Protein AF-A0A928UPW3-F1 (afdb_monomer_lite)

Foldseek 3Di:
DDDDPVVVVVVVVVVVVVVVVVVVVVVVVVVVVVVVVVVVVVCVVVVVVVVPPPDDDFDFDDDPVCLVVLNQLVSRLVSLCVVCVVPDDPVVSVVSSVVQDPCNSVVVNVVCVVDPDDDDDPDDDPDDDD

Structure (mmCIF, N/CA/C/O backbone):
data_AF-A0A928UPW3-F1
#
_entry.id   AF-A0A928UPW3-F1
#
loop_
_atom_site.group_PDB
_atom_site.id
_atom_site.type_symbol
_atom_site.label_atom_id
_atom_site.label_alt_id
_atom_site.label_comp_id
_atom_site.label_asym_id
_atom_site.label_entity_id
_atom_site.label_seq_id
_atom_site.pdbx_PDB_ins_code
_atom_site.Cartn_x
_atom_site.Cartn_y
_atom_site.Cartn_z
_atom_site.occupancy
_atom_site.B_iso_or_equiv
_atom_site.auth_seq_id
_atom_site.auth_comp_id
_atom_site.auth_asym_id
_atom_site.auth_atom_id
_atom_site.pdbx_PDB_model_num
ATOM 1 N N . MET A 1 1 ? -38.187 -8.082 60.217 1.00 48.06 1 MET A N 1
ATOM 2 C CA . MET A 1 1 ? -37.977 -6.777 59.551 1.00 48.06 1 MET A CA 1
ATOM 3 C C . MET A 1 1 ? -38.661 -6.816 58.185 1.00 48.06 1 MET A C 1
ATOM 5 O O . MET A 1 1 ? -38.147 -7.443 57.267 1.00 48.06 1 MET A O 1
ATOM 9 N N . ASN A 1 2 ? -39.879 -6.275 58.094 1.00 50.97 2 ASN A N 1
ATOM 10 C CA . ASN A 1 2 ? -40.727 -6.309 56.897 1.00 50.97 2 ASN A CA 1
ATOM 11 C C . ASN A 1 2 ? -40.218 -5.271 55.877 1.00 50.97 2 ASN A C 1
ATOM 13 O O . ASN A 1 2 ? -40.129 -4.092 56.213 1.00 50.97 2 ASN A O 1
ATOM 17 N N . LYS A 1 3 ? -39.829 -5.697 54.667 1.00 58.28 3 LYS A N 1
ATOM 18 C CA . LYS A 1 3 ? -39.326 -4.794 53.618 1.00 58.28 3 LYS A CA 1
ATOM 19 C C . LYS A 1 3 ? -40.519 -4.079 52.982 1.00 58.28 3 LYS A C 1
ATOM 21 O O . LYS A 1 3 ? -41.222 -4.649 52.153 1.00 58.28 3 LYS A O 1
ATOM 26 N N . THR A 1 4 ? -40.769 -2.840 53.391 1.00 60.41 4 THR A N 1
ATOM 27 C CA . THR A 1 4 ? -41.845 -2.004 52.853 1.00 60.41 4 THR A CA 1
ATOM 28 C C . THR A 1 4 ? -41.645 -1.761 51.346 1.00 60.41 4 THR A C 1
ATOM 30 O O . THR A 1 4 ? -40.538 -1.424 50.914 1.00 60.41 4 THR A O 1
ATOM 33 N N . PRO A 1 5 ? -42.706 -1.849 50.518 1.00 64.06 5 PRO A N 1
ATOM 34 C CA . PRO A 1 5 ? -42.622 -1.710 49.055 1.00 64.06 5 PRO A CA 1
ATOM 35 C C . PRO A 1 5 ? -42.112 -0.334 48.578 1.00 64.06 5 PRO A C 1
ATOM 37 O O . PRO A 1 5 ? -41.728 -0.174 47.420 1.00 64.06 5 PRO A O 1
ATOM 40 N N . GLN A 1 6 ? -42.051 0.653 49.478 1.00 61.88 6 GLN A N 1
ATOM 41 C CA . GLN A 1 6 ? -41.571 2.010 49.209 1.00 61.88 6 GLN A CA 1
ATOM 42 C C . GLN A 1 6 ? -40.038 2.090 49.042 1.00 61.88 6 GLN A C 1
ATOM 44 O O . GLN A 1 6 ? -39.555 2.885 48.237 1.00 61.88 6 GLN A O 1
ATOM 49 N N . GLN A 1 7 ? -39.252 1.231 49.712 1.00 59.22 7 GLN A N 1
ATOM 50 C CA . GLN A 1 7 ? -37.779 1.249 49.599 1.00 59.22 7 GLN A CA 1
ATOM 51 C C . GLN A 1 7 ? -37.273 0.643 48.275 1.00 59.22 7 GLN A C 1
ATOM 53 O O . GLN A 1 7 ? -36.253 1.070 47.733 1.00 59.22 7 GLN A O 1
ATOM 58 N N . ILE A 1 8 ? -38.021 -0.304 47.701 1.00 61.12 8 ILE A N 1
ATOM 59 C CA . ILE A 1 8 ? -37.655 -1.019 46.465 1.00 61.12 8 ILE A CA 1
ATOM 60 C C . ILE A 1 8 ? -37.728 -0.086 45.238 1.00 61.12 8 ILE A C 1
ATOM 62 O O . ILE A 1 8 ? -36.894 -0.170 44.333 1.00 61.12 8 ILE A O 1
ATOM 66 N N . LYS A 1 9 ? -38.669 0.873 45.231 1.00 59.12 9 LYS A N 1
ATOM 67 C CA . LYS A 1 9 ? -38.826 1.864 44.147 1.00 59.12 9 LYS A CA 1
ATOM 68 C C . LYS A 1 9 ? -37.648 2.839 44.034 1.00 59.12 9 LYS A C 1
ATOM 70 O O . LYS A 1 9 ? -37.252 3.181 42.920 1.00 59.12 9 L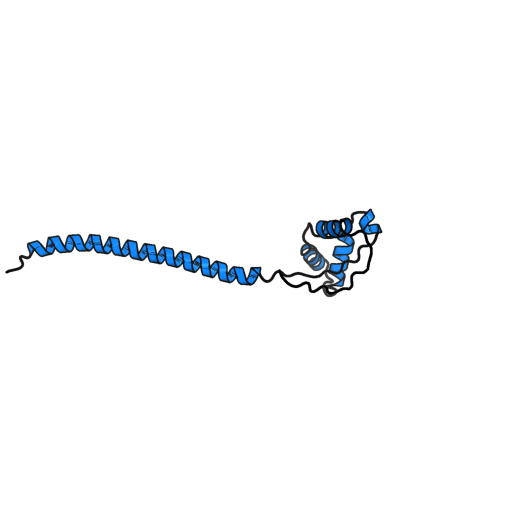YS A O 1
ATOM 75 N N . HIS A 1 10 ? -37.063 3.265 45.155 1.00 61.12 10 HIS A N 1
ATOM 76 C CA . HIS A 1 10 ? -35.902 4.165 45.144 1.00 61.12 10 HIS A CA 1
ATOM 77 C C . HIS A 1 10 ? -34.622 3.459 44.677 1.00 61.12 10 HIS A C 1
ATOM 79 O O . HIS A 1 10 ? -33.805 4.066 43.982 1.00 61.12 10 HIS A O 1
ATOM 85 N N . LEU A 1 11 ? -34.477 2.166 44.980 1.00 61.62 11 LEU A N 1
ATOM 86 C CA . LEU A 1 11 ? -33.312 1.380 44.580 1.00 61.62 11 LEU A CA 1
ATOM 87 C C . LEU A 1 11 ? -33.307 1.091 43.066 1.00 61.62 11 LEU A C 1
ATOM 89 O O . LEU A 1 11 ? -32.308 1.330 42.386 1.00 61.62 11 LEU A O 1
ATOM 93 N N . ALA A 1 12 ? -34.455 0.700 42.500 1.00 62.16 12 ALA A N 1
ATOM 94 C CA . ALA A 1 12 ? -34.601 0.423 41.065 1.00 62.16 12 ALA A CA 1
ATOM 95 C C . ALA A 1 12 ? -34.283 1.633 40.161 1.00 62.16 12 ALA A C 1
ATOM 97 O O . ALA A 1 12 ? -33.787 1.472 39.043 1.00 62.16 12 ALA A O 1
ATOM 98 N N . ARG A 1 13 ? -34.534 2.859 40.637 1.00 63.69 13 ARG A N 1
ATOM 99 C CA . ARG A 1 13 ? -34.275 4.090 39.874 1.00 63.69 13 ARG A CA 1
ATOM 100 C C . ARG A 1 13 ? -32.776 4.387 39.723 1.00 63.69 13 ARG A C 1
ATOM 102 O O . ARG A 1 13 ? -32.385 4.952 38.704 1.00 63.69 13 ARG A O 1
ATOM 109 N N . ARG A 1 14 ? -31.935 3.965 40.677 1.00 65.12 14 ARG A N 1
ATOM 110 C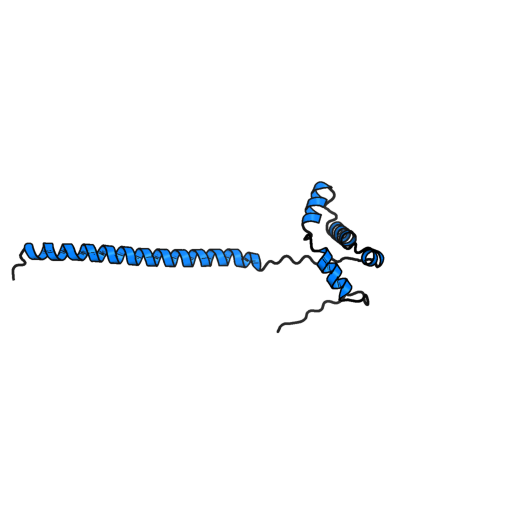 CA . ARG A 1 14 ? -30.477 4.186 40.633 1.00 65.12 14 ARG A CA 1
ATOM 111 C C . ARG A 1 14 ? -29.760 3.173 39.737 1.00 65.12 14 ARG A C 1
ATOM 113 O O . ARG A 1 14 ? -28.879 3.556 38.972 1.00 65.12 14 ARG A O 1
ATOM 120 N N . HIS A 1 15 ? -30.223 1.924 39.728 1.00 63.53 15 HIS A N 1
ATOM 121 C CA . HIS A 1 15 ? -29.668 0.872 38.868 1.00 63.53 15 HIS A CA 1
ATOM 122 C C . HIS A 1 15 ? -29.813 1.162 37.364 1.00 63.53 15 HIS A C 1
ATOM 124 O O . HIS A 1 15 ? -28.966 0.760 36.571 1.00 63.53 15 HIS A O 1
ATOM 130 N N . ARG A 1 16 ? -30.848 1.907 36.949 1.00 68.88 16 ARG A N 1
ATOM 131 C CA . ARG A 1 16 ? -31.042 2.284 35.535 1.00 68.88 16 ARG A CA 1
ATOM 132 C C . ARG A 1 16 ? -29.983 3.261 35.021 1.00 68.88 16 ARG A C 1
ATOM 134 O O . ARG A 1 16 ? -29.591 3.174 33.861 1.00 68.88 16 ARG A O 1
ATOM 141 N N . ALA A 1 17 ? -29.528 4.185 35.867 1.00 72.44 17 ALA A N 1
ATOM 142 C CA . ALA A 1 17 ? -28.462 5.120 35.507 1.00 72.44 17 ALA A CA 1
ATOM 143 C C . ALA A 1 17 ? -27.110 4.395 35.397 1.00 72.44 17 ALA A C 1
ATOM 145 O O . ALA A 1 17 ? -26.356 4.621 34.453 1.00 72.44 17 ALA A O 1
ATOM 146 N N . GLU A 1 18 ? -26.857 3.457 36.308 1.00 76.56 18 GLU A N 1
ATOM 147 C CA . GLU A 1 18 ? -25.644 2.638 36.331 1.00 76.56 18 GLU A CA 1
ATOM 148 C C . GLU A 1 18 ? -25.534 1.709 35.112 1.00 76.56 18 GLU A C 1
ATOM 150 O O . GLU A 1 18 ? -24.463 1.578 34.516 1.00 76.56 18 GLU A O 1
ATOM 155 N N . TRP A 1 19 ? -26.653 1.120 34.678 1.00 79.62 19 TRP A N 1
ATOM 156 C CA . TRP A 1 19 ? -26.671 0.232 33.514 1.00 79.62 19 TRP A CA 1
ATOM 157 C C . TRP A 1 19 ? -26.343 0.967 32.209 1.00 79.62 19 TRP A C 1
ATOM 159 O O . TRP A 1 19 ? -25.576 0.467 31.391 1.00 79.62 19 TRP A O 1
ATOM 169 N N . ARG A 1 20 ? -26.852 2.195 32.038 1.00 81.62 20 ARG A N 1
ATOM 170 C CA . ARG A 1 20 ? -26.550 3.032 30.865 1.00 81.62 20 ARG A CA 1
ATOM 171 C C . ARG A 1 20 ? -25.088 3.462 30.836 1.00 81.62 20 ARG A C 1
ATOM 173 O O . ARG A 1 20 ? -24.464 3.385 29.786 1.00 81.62 20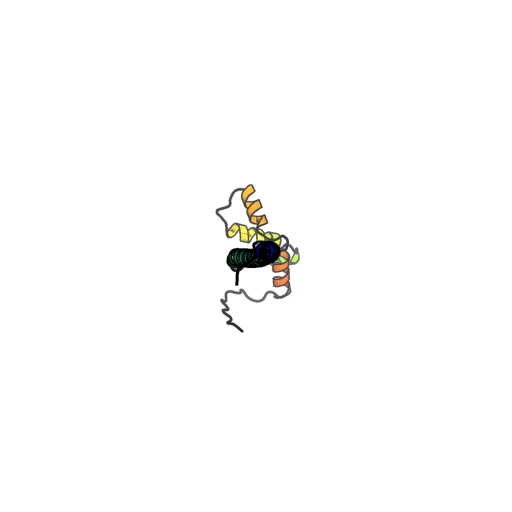 ARG A O 1
ATOM 180 N N . PHE A 1 21 ? -24.534 3.861 31.980 1.00 83.75 21 PHE A N 1
ATOM 181 C CA . PHE A 1 21 ? -23.123 4.238 32.077 1.00 83.75 21 PHE A CA 1
ATOM 182 C C . PHE A 1 21 ? -22.198 3.069 31.707 1.00 83.75 21 PHE A C 1
ATOM 184 O O . PHE A 1 21 ? -21.286 3.230 30.898 1.00 83.75 21 PHE A O 1
ATOM 191 N N . ARG A 1 22 ? -22.493 1.863 32.211 1.00 86.00 22 ARG A N 1
ATOM 192 C CA . ARG A 1 22 ? -21.772 0.638 31.830 1.00 86.00 22 ARG A CA 1
ATOM 193 C C . ARG A 1 22 ? -21.941 0.280 30.355 1.00 86.00 22 ARG A C 1
ATOM 195 O O . ARG A 1 22 ? -20.957 -0.081 29.721 1.00 86.00 22 ARG A O 1
ATOM 202 N N . ALA A 1 23 ? -23.148 0.402 29.803 1.00 89.81 23 ALA A N 1
ATOM 203 C CA . ALA A 1 23 ? -23.405 0.106 28.394 1.00 89.81 23 ALA A CA 1
ATOM 204 C C . ALA A 1 23 ? -22.630 1.048 27.457 1.00 89.81 23 ALA A C 1
ATOM 206 O O . ALA A 1 23 ? -21.995 0.578 26.515 1.00 89.81 23 ALA A O 1
ATOM 207 N N . TYR A 1 24 ? -22.615 2.357 27.742 1.00 92.44 24 TYR A N 1
ATOM 208 C CA . TYR A 1 24 ? -21.821 3.317 26.968 1.00 92.44 24 TYR A CA 1
ATOM 209 C C . TYR A 1 24 ? -20.315 3.074 27.122 1.00 92.44 24 TYR A C 1
ATOM 211 O O . TYR A 1 24 ? -19.595 3.143 26.130 1.00 92.44 24 TYR A O 1
ATOM 219 N N . GLY A 1 25 ? -19.840 2.740 28.328 1.00 92.88 25 GLY A N 1
ATOM 220 C CA . GLY A 1 25 ? -18.429 2.421 28.564 1.00 92.88 25 GLY A CA 1
ATOM 221 C C . GLY A 1 25 ? -17.961 1.185 27.792 1.00 92.88 25 GLY A C 1
ATOM 222 O O . GLY A 1 25 ? -16.957 1.243 27.087 1.00 92.88 25 GLY A O 1
ATOM 223 N N . ILE A 1 26 ? -18.720 0.087 27.865 1.00 95.19 26 ILE A N 1
ATOM 224 C CA . ILE A 1 26 ? -18.415 -1.143 27.118 1.00 95.19 26 ILE A CA 1
ATOM 225 C C . ILE A 1 26 ? -18.487 -0.877 25.613 1.00 95.19 26 ILE A C 1
ATOM 227 O O . ILE A 1 26 ? -17.563 -1.244 24.893 1.00 95.19 26 ILE A O 1
ATOM 231 N N . GLY A 1 27 ? -19.524 -0.176 25.144 1.00 96.44 27 GLY A N 1
ATOM 232 C CA . GLY A 1 27 ? -19.657 0.187 23.733 1.00 96.44 27 GLY A CA 1
ATOM 233 C C . GLY A 1 27 ? -18.469 1.005 23.220 1.00 96.44 27 GLY A C 1
ATOM 234 O O . GLY A 1 27 ? -17.919 0.686 22.169 1.00 96.44 27 GLY A O 1
ATOM 235 N N . ALA A 1 28 ? -18.021 2.009 23.978 1.00 96.00 28 ALA A N 1
ATOM 236 C CA . ALA A 1 28 ? -16.875 2.837 23.607 1.00 96.00 28 ALA A CA 1
ATOM 237 C C . ALA A 1 28 ? -15.572 2.025 23.515 1.00 96.00 28 ALA A C 1
ATOM 239 O O . ALA A 1 28 ? -14.836 2.163 22.538 1.00 96.00 28 ALA A O 1
ATOM 240 N N . ILE A 1 29 ? -15.310 1.144 24.488 1.00 96.81 29 ILE A N 1
ATOM 241 C CA . ILE A 1 29 ? -14.121 0.276 24.481 1.00 96.81 29 ILE A CA 1
ATOM 242 C C . ILE A 1 29 ? -14.172 -0.691 23.295 1.00 96.81 29 ILE A C 1
ATOM 244 O O . ILE A 1 29 ? -13.170 -0.858 22.602 1.00 96.81 29 ILE A O 1
ATOM 248 N N . SER A 1 30 ? -15.332 -1.294 23.017 1.00 97.62 30 SER A N 1
ATOM 249 C CA . SER A 1 30 ? -15.501 -2.191 21.870 1.00 97.62 30 SER A CA 1
ATOM 250 C C . SER A 1 30 ? -15.270 -1.479 20.537 1.00 97.62 30 SER A C 1
ATOM 252 O O . SER A 1 30 ? -14.606 -2.035 19.665 1.00 97.62 30 SER A O 1
ATOM 254 N N . ILE A 1 31 ? -15.759 -0.244 20.382 1.00 97.69 31 ILE A N 1
ATOM 255 C CA . ILE A 1 31 ? -15.524 0.564 19.176 1.00 97.69 31 ILE A CA 1
ATOM 256 C C . ILE A 1 31 ? -14.035 0.892 19.031 1.00 97.69 31 ILE A C 1
ATOM 258 O O . ILE A 1 31 ? -13.473 0.698 17.955 1.00 97.69 31 ILE A O 1
ATOM 262 N N . ALA A 1 32 ? -13.379 1.336 20.106 1.00 97.19 32 ALA A N 1
ATOM 263 C CA . ALA A 1 32 ? -11.950 1.644 20.087 1.00 97.19 32 ALA A CA 1
ATOM 264 C C . ALA A 1 32 ? -11.103 0.411 19.721 1.00 97.19 32 ALA A C 1
ATOM 266 O O . ALA A 1 32 ? -10.241 0.489 18.845 1.00 97.19 32 ALA A O 1
ATOM 267 N N . ALA A 1 33 ? -11.393 -0.742 20.333 1.00 97.75 33 ALA A N 1
ATOM 268 C CA . ALA A 1 33 ? -10.734 -2.006 20.016 1.00 97.75 33 ALA A CA 1
ATOM 269 C C . ALA A 1 33 ? -10.993 -2.446 18.564 1.00 97.75 33 ALA A C 1
ATOM 271 O O . ALA A 1 33 ? -10.077 -2.919 17.893 1.00 97.75 33 ALA A O 1
ATOM 272 N N . GLY A 1 34 ? -12.213 -2.246 18.055 1.00 97.88 34 GLY A N 1
ATOM 273 C CA . GLY A 1 34 ? -12.568 -2.540 16.668 1.00 97.88 34 GLY A CA 1
ATOM 274 C C . GLY A 1 34 ? -11.788 -1.690 15.665 1.00 97.88 34 GLY A C 1
ATOM 275 O O . GLY A 1 34 ? -11.239 -2.233 14.709 1.00 97.88 34 GLY A O 1
ATOM 276 N N . ILE A 1 35 ? -11.675 -0.380 15.904 1.00 97.56 35 ILE A N 1
ATOM 277 C CA . ILE A 1 35 ? -10.882 0.529 15.058 1.00 97.56 35 ILE A CA 1
ATOM 278 C C . ILE A 1 35 ? -9.403 0.135 15.078 1.00 97.56 35 ILE A C 1
ATOM 280 O O . ILE A 1 35 ? -8.763 0.097 14.027 1.00 97.56 35 ILE A O 1
ATOM 284 N N . LEU A 1 36 ? -8.865 -0.195 16.254 1.00 97.06 36 LEU A N 1
ATOM 285 C CA . LEU A 1 36 ? -7.481 -0.642 16.392 1.00 97.06 36 LEU A CA 1
ATOM 286 C C . LEU A 1 36 ? -7.219 -1.919 15.581 1.00 97.06 36 LEU A C 1
ATOM 288 O O . LEU A 1 36 ? -6.253 -1.978 14.821 1.00 97.06 36 LEU A O 1
ATOM 292 N N . LEU A 1 37 ? -8.095 -2.920 15.704 1.00 97.81 37 LEU A N 1
ATOM 293 C CA . LEU A 1 37 ? -7.982 -4.171 14.955 1.00 97.81 37 LEU A CA 1
ATOM 294 C C . LEU A 1 37 ? -8.117 -3.930 13.445 1.00 97.81 37 LEU A C 1
ATOM 296 O O . LEU A 1 37 ? -7.344 -4.473 12.660 1.00 97.81 37 LEU A O 1
ATOM 300 N N . PHE A 1 38 ? -9.063 -3.080 13.041 1.00 96.62 38 PHE A N 1
ATOM 301 C CA . PHE A 1 38 ? -9.279 -2.709 11.645 1.00 96.62 38 PHE A CA 1
ATOM 302 C C . PHE A 1 38 ? -8.034 -2.066 11.025 1.00 96.62 38 PHE A C 1
ATOM 304 O O . PHE A 1 38 ? -7.607 -2.467 9.940 1.00 96.62 38 PHE A O 1
ATOM 311 N N . LEU A 1 39 ? -7.413 -1.112 11.725 1.00 95.81 39 LEU A N 1
ATOM 312 C CA . LEU A 1 39 ? -6.172 -0.484 11.273 1.00 95.81 39 LEU A CA 1
ATOM 313 C C . LEU A 1 39 ? -5.031 -1.494 11.177 1.00 95.81 39 LEU A C 1
ATOM 315 O O . LEU A 1 39 ? -4.323 -1.512 10.174 1.00 95.81 39 LEU A O 1
ATOM 319 N N . LEU A 1 40 ? -4.879 -2.360 12.177 1.00 96.31 40 LEU A N 1
ATOM 320 C CA . LEU A 1 40 ? -3.829 -3.375 12.189 1.00 96.31 40 LEU A CA 1
ATOM 321 C C . LEU A 1 40 ? -3.959 -4.347 11.007 1.00 96.31 40 LEU A C 1
ATOM 323 O O . LEU A 1 40 ? -2.973 -4.612 10.324 1.00 96.31 40 LEU A O 1
ATOM 327 N N . VAL A 1 41 ? -5.171 -4.830 10.722 1.00 95.38 41 VAL A N 1
ATOM 328 C CA . VAL A 1 41 ? -5.443 -5.705 9.569 1.00 95.38 41 VAL A CA 1
ATOM 329 C C . VAL A 1 41 ? -5.187 -4.974 8.253 1.00 95.38 41 VAL A C 1
ATOM 331 O O . VAL A 1 41 ? -4.531 -5.522 7.369 1.00 95.38 41 VAL A O 1
ATOM 334 N N . SER A 1 42 ? -5.652 -3.728 8.131 1.00 93.06 42 SER A N 1
ATOM 335 C CA . SER A 1 42 ? -5.402 -2.900 6.947 1.00 93.06 42 SER A CA 1
ATOM 336 C C . SER A 1 42 ? -3.903 -2.743 6.688 1.00 93.06 42 SER A C 1
ATOM 338 O O . SER A 1 42 ? -3.430 -2.974 5.574 1.00 93.06 42 SER A O 1
ATOM 340 N N . ILE A 1 43 ? -3.126 -2.423 7.723 1.00 91.25 43 ILE A N 1
ATOM 341 C CA . ILE A 1 43 ? -1.673 -2.287 7.612 1.00 91.25 43 ILE A CA 1
ATOM 342 C C . ILE A 1 43 ? -1.029 -3.635 7.276 1.00 91.25 43 ILE A C 1
ATOM 344 O O . ILE A 1 43 ? -0.183 -3.676 6.390 1.00 91.25 43 ILE A O 1
ATOM 348 N N . ALA A 1 44 ? -1.442 -4.737 7.906 1.00 90.12 44 ALA A N 1
ATOM 349 C CA . ALA A 1 44 ? -0.890 -6.065 7.635 1.00 90.12 44 ALA A CA 1
ATOM 350 C C . ALA A 1 44 ? -1.080 -6.490 6.168 1.00 90.12 44 ALA A C 1
ATOM 352 O O . ALA A 1 44 ? -0.135 -6.961 5.539 1.00 90.12 44 ALA A O 1
ATOM 353 N N . ILE A 1 45 ? -2.270 -6.262 5.600 1.00 86.81 45 ILE A N 1
ATOM 354 C CA . ILE A 1 45 ? -2.565 -6.573 4.192 1.00 86.81 45 ILE A CA 1
ATOM 355 C C . ILE A 1 45 ? -1.715 -5.703 3.255 1.00 86.81 45 ILE A C 1
ATOM 357 O O . ILE A 1 45 ? -1.098 -6.214 2.320 1.00 86.81 45 ILE A O 1
ATOM 361 N N . ASN A 1 46 ? -1.644 -4.395 3.515 1.00 81.56 46 ASN A N 1
ATOM 362 C CA . ASN A 1 46 ? -0.880 -3.467 2.676 1.00 81.56 46 ASN A CA 1
ATOM 363 C C . ASN A 1 46 ? 0.643 -3.657 2.813 1.00 81.56 46 ASN A C 1
ATOM 365 O O . ASN A 1 46 ? 1.387 -3.440 1.856 1.00 81.56 46 ASN A O 1
ATOM 369 N N . SER A 1 47 ? 1.116 -4.100 3.979 1.00 80.06 47 SER A N 1
ATOM 370 C CA . SER A 1 47 ? 2.536 -4.295 4.271 1.00 80.06 47 SER A CA 1
ATOM 371 C C . SER A 1 47 ? 3.149 -5.424 3.442 1.00 80.06 47 SER A C 1
ATOM 373 O O . SER A 1 47 ? 4.241 -5.242 2.906 1.00 80.06 47 SER A O 1
ATOM 375 N N . VAL A 1 48 ? 2.440 -6.543 3.244 1.00 73.25 48 VAL A N 1
ATOM 376 C CA . VAL A 1 48 ? 2.934 -7.657 2.406 1.00 73.25 48 VAL A CA 1
ATOM 377 C C . VAL A 1 48 ? 3.169 -7.202 0.960 1.00 73.25 48 VAL A C 1
ATOM 379 O O . VAL A 1 48 ? 4.166 -7.574 0.343 1.00 73.25 48 VAL A O 1
ATOM 382 N N . SER A 1 49 ? 2.298 -6.339 0.427 1.00 66.00 49 SER A N 1
ATOM 383 C CA . SER A 1 49 ? 2.464 -5.812 -0.930 1.00 66.00 49 SER A CA 1
ATOM 384 C C . SER A 1 49 ? 3.645 -4.841 -1.049 1.00 66.00 49 SER A C 1
ATOM 386 O O . SER A 1 49 ? 4.284 -4.804 -2.099 1.00 66.00 49 SER A O 1
ATOM 388 N N . ALA A 1 50 ? 3.957 -4.072 0.000 1.00 60.28 50 ALA A N 1
ATOM 389 C CA . ALA A 1 50 ? 5.012 -3.056 -0.030 1.00 60.28 50 ALA A CA 1
ATOM 390 C C . ALA A 1 50 ? 6.426 -3.655 -0.105 1.00 60.28 50 ALA A C 1
ATOM 392 O O . ALA A 1 50 ? 7.298 -3.082 -0.749 1.00 60.28 50 ALA A O 1
ATOM 393 N N . PHE A 1 51 ? 6.651 -4.837 0.476 1.00 60.41 51 PHE A N 1
ATOM 394 C CA . PHE A 1 51 ? 7.954 -5.509 0.399 1.00 60.41 51 PHE A CA 1
ATOM 395 C C . PHE A 1 51 ? 8.258 -6.108 -0.977 1.00 60.41 51 PHE A C 1
ATOM 397 O O . PHE A 1 51 ? 9.406 -6.443 -1.265 1.00 60.41 51 PHE A O 1
ATOM 404 N N . THR A 1 52 ? 7.263 -6.197 -1.862 1.00 54.28 52 THR A N 1
ATOM 405 C CA . THR A 1 52 ? 7.460 -6.693 -3.227 1.00 54.28 52 THR A CA 1
ATOM 406 C C . THR A 1 52 ? 7.831 -5.540 -4.162 1.00 54.28 52 THR A C 1
ATOM 408 O O . THR A 1 52 ? 7.175 -5.303 -5.178 1.00 54.28 52 THR A O 1
ATOM 411 N N . HIS A 1 53 ? 8.882 -4.786 -3.830 1.00 51.31 53 HIS A N 1
ATOM 412 C CA . HIS A 1 53 ? 9.449 -3.811 -4.759 1.00 51.31 53 HIS A CA 1
ATOM 413 C C . HIS A 1 53 ? 9.948 -4.558 -6.007 1.00 51.31 53 HIS A C 1
ATOM 415 O O . HIS A 1 53 ? 10.942 -5.281 -5.963 1.00 51.31 53 HIS A O 1
ATOM 421 N N . HIS A 1 54 ? 9.232 -4.429 -7.127 1.00 50.69 54 HIS A N 1
ATOM 422 C CA . HIS A 1 54 ? 9.621 -5.047 -8.393 1.00 50.69 54 HIS A CA 1
ATOM 423 C C . HIS A 1 54 ? 10.808 -4.278 -8.987 1.00 50.69 54 HIS A C 1
ATOM 425 O O . HIS A 1 54 ? 10.636 -3.346 -9.771 1.00 50.69 54 HIS A O 1
ATOM 431 N N . TYR A 1 55 ? 12.025 -4.658 -8.601 1.00 50.34 55 TYR A N 1
ATOM 432 C CA . TYR A 1 55 ? 13.241 -4.164 -9.238 1.00 50.34 55 TYR A CA 1
ATOM 433 C C . TYR A 1 55 ? 13.447 -4.889 -10.565 1.00 50.34 55 TYR A C 1
ATOM 435 O O . TYR A 1 55 ? 13.890 -6.037 -10.609 1.00 50.34 55 TYR A O 1
ATOM 443 N N . VAL A 1 56 ? 13.136 -4.210 -11.665 1.00 57.66 56 VAL A N 1
ATOM 444 C CA . VAL A 1 56 ? 13.497 -4.682 -13.001 1.00 57.66 56 VAL A CA 1
ATOM 445 C C . VAL A 1 56 ? 14.917 -4.208 -13.295 1.00 57.66 56 VAL A C 1
ATOM 447 O O . VAL A 1 56 ? 15.164 -3.013 -13.440 1.00 57.66 56 VAL A O 1
ATOM 450 N N . LYS A 1 57 ? 15.865 -5.147 -13.368 1.00 54.53 57 LYS A N 1
ATOM 451 C CA . LYS A 1 57 ? 17.226 -4.862 -13.834 1.00 54.53 57 LYS A CA 1
ATOM 452 C C . LYS A 1 57 ? 17.186 -4.683 -15.349 1.00 54.53 57 LYS A C 1
ATOM 454 O O . LYS A 1 57 ? 16.971 -5.652 -16.069 1.00 54.53 57 LYS A O 1
ATOM 459 N N . LEU A 1 58 ? 17.374 -3.453 -15.816 1.00 59.38 58 LEU A N 1
ATOM 460 C CA . LEU A 1 58 ? 17.443 -3.136 -17.238 1.00 59.38 58 LEU A CA 1
ATOM 461 C C . LEU A 1 58 ? 18.900 -2.867 -17.626 1.00 59.38 58 LEU A C 1
ATOM 463 O O . LEU A 1 58 ? 19.509 -1.917 -17.138 1.00 59.38 58 LEU A O 1
ATOM 467 N N . THR A 1 59 ? 19.460 -3.706 -18.495 1.00 59.16 59 THR A N 1
ATOM 468 C CA . THR A 1 59 ? 20.797 -3.498 -19.063 1.00 59.16 59 THR A CA 1
ATOM 469 C C . THR A 1 59 ? 20.689 -2.500 -20.210 1.00 59.16 59 THR A C 1
ATOM 471 O O . THR A 1 59 ? 20.089 -2.802 -21.238 1.00 59.16 59 THR A O 1
ATOM 474 N N . ILE A 1 60 ? 21.242 -1.300 -20.029 1.00 63.53 60 ILE A N 1
ATOM 475 C CA . ILE A 1 60 ? 21.180 -0.219 -21.019 1.00 63.53 60 ILE A CA 1
ATOM 476 C C . ILE A 1 60 ? 22.589 -0.007 -21.570 1.00 63.53 60 ILE A C 1
ATOM 478 O O . ILE A 1 60 ? 23.512 0.285 -20.814 1.00 63.53 60 ILE A O 1
ATOM 482 N N . ALA A 1 61 ? 22.753 -0.140 -22.885 1.00 67.75 61 ALA A N 1
ATOM 483 C CA . ALA A 1 61 ? 23.969 0.270 -23.575 1.00 67.75 61 ALA A CA 1
ATOM 484 C C . ALA A 1 61 ? 23.803 1.732 -24.014 1.00 67.75 61 ALA A C 1
ATOM 486 O O . ALA A 1 61 ? 23.001 2.022 -24.899 1.00 67.75 61 ALA A O 1
ATOM 487 N N . VAL A 1 62 ? 24.520 2.650 -23.365 1.00 62.22 62 VAL A N 1
ATOM 488 C CA . VAL A 1 62 ? 24.532 4.078 -23.722 1.00 62.22 62 VAL A CA 1
ATOM 489 C C . VAL A 1 62 ? 25.772 4.347 -24.567 1.00 62.22 62 VAL A C 1
ATOM 491 O O . VAL A 1 62 ? 26.884 4.040 -24.132 1.00 62.22 62 VAL A O 1
ATOM 494 N N . SER A 1 63 ? 25.594 4.898 -25.769 1.00 67.94 63 SER A N 1
ATOM 495 C CA . SER A 1 63 ? 26.722 5.270 -26.624 1.00 67.94 63 SER A CA 1
ATOM 496 C C . SER A 1 63 ? 27.268 6.661 -26.251 1.00 67.94 63 SER A C 1
ATOM 498 O O . SER A 1 63 ? 26.519 7.493 -25.736 1.00 67.94 63 SER A O 1
ATOM 500 N N . PRO A 1 64 ? 28.550 6.972 -26.531 1.00 64.19 64 PRO A N 1
ATOM 501 C CA . PRO A 1 64 ? 29.116 8.302 -26.271 1.00 64.19 64 PRO A CA 1
ATOM 502 C C . PRO A 1 64 ? 28.374 9.450 -26.977 1.00 64.19 64 PRO A C 1
ATOM 504 O O . PRO A 1 64 ? 28.365 10.571 -26.475 1.00 64.19 64 PRO A O 1
ATOM 507 N N . ALA A 1 65 ? 27.726 9.171 -28.114 1.00 68.38 65 ALA A N 1
ATOM 508 C CA . ALA A 1 65 ? 26.909 10.140 -28.843 1.00 68.38 65 ALA A CA 1
ATOM 509 C C . ALA A 1 65 ? 25.614 10.494 -28.087 1.00 68.38 65 ALA A C 1
ATOM 511 O O . ALA A 1 65 ? 25.248 11.662 -28.013 1.00 68.38 65 ALA A O 1
ATOM 512 N N . ASP A 1 66 ? 24.975 9.516 -27.436 1.00 63.72 66 ASP A N 1
ATOM 513 C CA . ASP A 1 66 ? 23.751 9.741 -26.650 1.00 63.72 66 ASP A CA 1
ATOM 514 C C . ASP A 1 66 ? 24.009 10.623 -25.416 1.00 63.72 66 ASP A C 1
ATOM 516 O O . ASP A 1 66 ? 23.138 11.384 -24.989 1.00 63.72 66 ASP A O 1
ATOM 520 N N . ILE A 1 67 ? 25.220 10.528 -24.852 1.00 65.19 67 ILE A N 1
ATOM 521 C CA . ILE A 1 67 ? 25.684 11.354 -23.728 1.00 65.19 67 ILE A CA 1
ATOM 522 C C . ILE A 1 67 ? 25.896 12.798 -24.190 1.00 65.19 67 ILE A C 1
ATOM 524 O O . ILE A 1 67 ? 25.461 13.728 -23.509 1.00 65.19 67 ILE A O 1
ATOM 528 N N . ALA A 1 68 ? 26.527 12.984 -25.355 1.00 67.25 68 ALA A N 1
ATOM 529 C CA . ALA A 1 68 ? 26.773 14.299 -25.943 1.00 67.25 68 ALA A CA 1
ATOM 530 C C . ALA A 1 68 ? 25.467 15.026 -26.308 1.00 67.25 68 ALA A C 1
ATOM 532 O O . ALA A 1 68 ? 25.341 16.222 -26.051 1.00 67.25 68 ALA A O 1
ATOM 533 N N . ASP A 1 69 ? 24.474 14.289 -26.811 1.00 70.38 69 ASP A N 1
ATOM 534 C CA . ASP A 1 69 ? 23.160 14.825 -27.187 1.00 70.38 69 ASP A CA 1
ATOM 535 C C . ASP A 1 69 ? 22.165 14.893 -26.008 1.00 70.38 69 ASP A C 1
ATOM 537 O O . ASP A 1 69 ? 21.006 15.275 -26.190 1.00 70.38 69 ASP A O 1
ATOM 541 N N . ASN A 1 70 ? 22.588 14.518 -24.789 1.00 70.19 70 ASN A N 1
ATOM 542 C CA . ASN A 1 70 ? 21.747 14.442 -23.583 1.00 70.19 70 ASN A CA 1
ATOM 543 C C . ASN A 1 70 ? 20.464 13.598 -23.791 1.00 70.19 70 ASN A C 1
ATOM 545 O O . ASN A 1 70 ? 19.440 13.818 -23.135 1.00 70.19 70 ASN A O 1
ATOM 549 N N . ASN A 1 71 ? 20.507 12.627 -24.709 1.00 73.25 71 ASN A N 1
ATOM 550 C CA . ASN A 1 71 ? 19.361 11.836 -25.147 1.00 73.25 71 ASN A CA 1
ATOM 551 C C . ASN A 1 71 ? 19.401 10.420 -24.558 1.00 73.25 71 ASN A C 1
ATOM 553 O O . ASN A 1 71 ? 19.630 9.427 -25.245 1.00 73.25 71 ASN A O 1
ATOM 557 N N . TYR A 1 72 ? 19.105 10.315 -23.266 1.00 74.38 72 TYR A N 1
ATOM 558 C CA . TYR A 1 72 ? 19.076 9.031 -22.552 1.00 74.38 72 TYR A CA 1
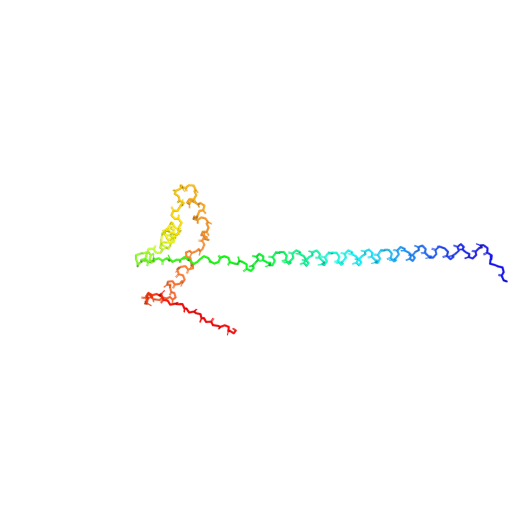ATOM 559 C C . TYR A 1 72 ? 17.786 8.223 -22.788 1.00 74.38 72 TYR A C 1
ATOM 561 O O . TYR A 1 72 ? 17.724 7.028 -22.498 1.00 74.38 72 TYR A O 1
ATOM 569 N N . ASN A 1 73 ? 16.750 8.847 -23.358 1.00 74.81 73 ASN A N 1
ATOM 570 C CA . ASN A 1 73 ? 15.459 8.207 -23.626 1.00 74.81 73 ASN A CA 1
ATOM 571 C C . ASN A 1 73 ? 15.518 7.164 -24.745 1.00 74.81 73 ASN A C 1
ATOM 573 O O . ASN A 1 73 ? 14.823 6.146 -24.682 1.00 74.81 73 ASN A O 1
ATOM 577 N N . ALA A 1 74 ? 16.300 7.427 -25.794 1.00 76.81 74 ALA A N 1
ATOM 578 C CA . ALA A 1 74 ? 16.435 6.533 -26.939 1.00 76.81 74 ALA A CA 1
ATOM 579 C C . ALA A 1 74 ? 17.033 5.159 -26.561 1.00 76.81 74 ALA A C 1
ATOM 581 O O . ALA A 1 74 ? 16.363 4.152 -26.826 1.00 76.81 74 ALA A O 1
ATOM 582 N N . PRO A 1 75 ? 18.199 5.075 -25.885 1.00 74.88 75 PRO A N 1
ATOM 583 C CA . PRO A 1 75 ? 18.769 3.793 -25.469 1.00 74.88 75 PRO A CA 1
ATOM 584 C C . PRO A 1 75 ? 17.902 3.080 -24.422 1.00 74.88 75 PRO A C 1
ATOM 586 O O . PRO A 1 75 ? 17.783 1.856 -24.450 1.00 74.88 75 PRO A O 1
ATOM 589 N N . LEU A 1 76 ? 17.207 3.823 -23.554 1.00 74.19 76 LEU A N 1
ATOM 590 C CA . LEU A 1 76 ? 16.302 3.251 -22.553 1.00 74.19 76 LEU A CA 1
ATOM 591 C C . LEU A 1 76 ? 15.086 2.556 -23.192 1.00 74.19 76 LEU A C 1
ATOM 593 O O . LEU A 1 76 ? 14.739 1.427 -22.838 1.00 74.19 76 LEU A O 1
ATOM 597 N N . ARG A 1 77 ? 14.447 3.207 -24.172 1.00 77.31 77 ARG A N 1
ATOM 598 C C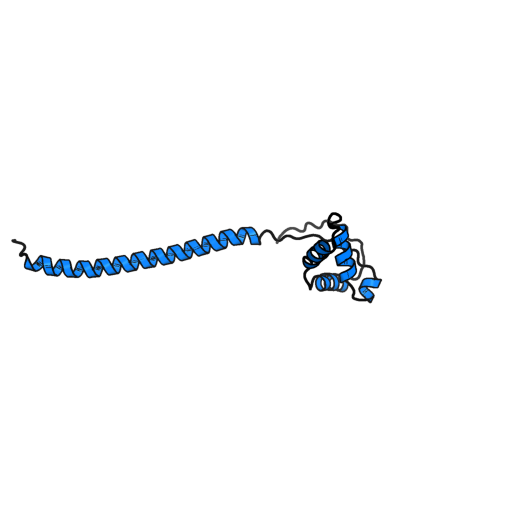A . ARG A 1 77 ? 13.322 2.622 -24.924 1.00 77.31 77 ARG A CA 1
ATOM 599 C C . ARG A 1 77 ? 13.764 1.444 -25.785 1.00 77.31 77 ARG A C 1
ATOM 601 O O . ARG A 1 77 ? 12.988 0.503 -25.951 1.00 77.31 77 ARG A O 1
ATOM 608 N N . LEU A 1 78 ? 14.983 1.498 -26.324 1.00 78.62 78 LEU A N 1
ATOM 609 C CA . LEU A 1 78 ? 15.576 0.404 -27.086 1.00 78.62 78 LEU A CA 1
ATOM 610 C C . LEU A 1 78 ? 15.799 -0.825 -26.198 1.00 78.62 78 LEU A C 1
ATOM 612 O O . LEU A 1 78 ? 15.262 -1.884 -26.508 1.00 78.62 78 LEU A O 1
ATOM 616 N N . ALA A 1 79 ? 16.464 -0.659 -25.052 1.00 76.00 79 ALA A N 1
ATOM 617 C CA . ALA A 1 79 ? 16.698 -1.737 -24.091 1.00 76.00 79 ALA A CA 1
ATOM 618 C C . ALA A 1 79 ? 15.385 -2.369 -23.596 1.00 76.00 79 ALA A C 1
ATOM 620 O O . ALA A 1 79 ? 15.262 -3.591 -23.504 1.00 76.00 79 ALA A O 1
ATOM 621 N N . LEU A 1 80 ? 14.360 -1.548 -23.332 1.00 74.56 80 LEU A N 1
ATOM 622 C CA . LEU A 1 80 ? 13.052 -2.050 -22.908 1.00 74.56 80 LEU A CA 1
ATOM 623 C C . LEU A 1 80 ? 12.336 -2.839 -24.015 1.00 74.56 80 LEU A C 1
ATOM 625 O O . LEU A 1 80 ? 11.633 -3.808 -23.733 1.00 74.56 80 LEU A O 1
ATOM 629 N N . ARG A 1 81 ? 12.511 -2.440 -25.279 1.00 78.19 81 ARG A N 1
ATOM 630 C CA . ARG A 1 81 ? 11.973 -3.169 -26.432 1.00 78.19 81 ARG A CA 1
ATOM 631 C C . ARG A 1 81 ? 12.687 -4.505 -26.635 1.00 78.19 81 ARG A C 1
ATOM 633 O O . ARG A 1 81 ? 12.016 -5.489 -26.932 1.00 78.19 81 ARG A O 1
ATOM 640 N N . ASP A 1 82 ? 14.002 -4.537 -26.450 1.00 79.81 82 ASP A N 1
ATOM 641 C CA . ASP A 1 82 ? 14.813 -5.747 -26.614 1.00 79.81 82 ASP A CA 1
ATOM 642 C C . ASP A 1 82 ? 14.515 -6.785 -25.523 1.00 79.81 82 ASP A C 1
ATOM 644 O O . ASP A 1 82 ? 14.514 -7.984 -25.792 1.00 79.81 82 ASP A O 1
ATOM 648 N N . MET A 1 83 ? 14.166 -6.337 -24.313 1.00 73.19 83 MET A N 1
ATOM 649 C CA . MET A 1 83 ? 13.778 -7.224 -23.210 1.00 73.19 83 MET A CA 1
ATOM 650 C C . MET A 1 83 ? 12.360 -7.807 -23.359 1.00 73.19 83 MET A C 1
ATOM 652 O O . MET A 1 83 ? 12.063 -8.862 -22.802 1.00 73.19 83 MET A O 1
ATOM 656 N N . PHE A 1 84 ? 11.484 -7.158 -24.135 1.00 77.88 84 PHE A N 1
ATOM 657 C CA . PHE A 1 84 ? 10.108 -7.605 -24.386 1.00 77.88 84 PHE A CA 1
ATOM 658 C C . PHE A 1 84 ? 9.813 -7.757 -25.892 1.00 77.88 84 PHE A C 1
ATOM 660 O O . PHE A 1 84 ? 8.927 -7.075 -26.424 1.00 77.88 84 PHE A O 1
ATOM 667 N N . PRO A 1 85 ? 10.482 -8.695 -26.596 1.00 77.00 85 PRO A N 1
ATOM 668 C CA . PRO A 1 85 ? 10.319 -8.875 -28.043 1.00 77.00 85 PRO A CA 1
ATOM 669 C C . PRO A 1 85 ? 8.906 -9.339 -28.436 1.00 77.00 85 PRO A C 1
ATOM 671 O O . PRO A 1 85 ? 8.472 -9.131 -29.568 1.00 77.00 85 PRO A O 1
ATOM 674 N N . ALA A 1 86 ? 8.154 -9.915 -27.492 1.00 75.56 86 ALA A N 1
ATOM 675 C CA . ALA A 1 86 ? 6.767 -10.336 -27.678 1.00 75.56 86 ALA A CA 1
ATOM 676 C C . ALA A 1 86 ? 5.783 -9.161 -27.881 1.00 75.56 86 ALA A C 1
ATOM 678 O O . ALA A 1 86 ? 4.681 -9.362 -28.394 1.00 75.56 86 ALA A O 1
ATOM 679 N N . VAL A 1 87 ? 6.152 -7.925 -27.512 1.00 77.62 87 VAL A N 1
ATOM 680 C CA . VAL A 1 87 ? 5.280 -6.744 -27.643 1.00 77.62 87 VAL A CA 1
ATOM 681 C C . VAL A 1 87 ? 5.515 -6.064 -28.994 1.00 77.62 87 VAL A C 1
ATOM 683 O O . VAL A 1 87 ? 6.347 -5.167 -29.144 1.00 77.62 87 VAL A O 1
ATOM 686 N N . THR A 1 88 ? 4.753 -6.466 -30.011 1.00 75.38 88 THR A N 1
ATOM 687 C CA . THR A 1 88 ? 4.912 -5.967 -31.391 1.00 75.38 88 THR A CA 1
ATOM 688 C C . THR A 1 88 ? 3.993 -4.784 -31.720 1.00 75.38 88 THR A C 1
ATOM 690 O O . THR A 1 88 ? 4.408 -3.864 -32.439 1.00 75.38 88 THR A O 1
ATOM 693 N N . ALA A 1 89 ? 2.785 -4.754 -31.147 1.00 83.31 89 ALA A N 1
ATOM 694 C CA . ALA A 1 89 ? 1.750 -3.760 -31.429 1.00 83.31 89 ALA A CA 1
ATOM 695 C C . ALA A 1 89 ? 2.107 -2.351 -30.918 1.00 83.31 89 ALA A C 1
ATOM 697 O O . ALA A 1 89 ? 2.512 -2.158 -29.772 1.00 83.31 89 ALA A O 1
ATOM 698 N N . ARG A 1 90 ? 1.889 -1.320 -31.751 1.00 79.75 90 ARG A N 1
ATOM 699 C CA . ARG A 1 90 ? 2.216 0.087 -31.423 1.00 79.75 90 ARG A CA 1
ATOM 700 C C . ARG A 1 90 ? 1.491 0.597 -30.172 1.00 79.75 90 ARG A C 1
ATOM 702 O O . ARG A 1 90 ? 2.065 1.356 -29.395 1.00 79.75 90 ARG A O 1
ATOM 709 N N . ARG A 1 91 ? 0.239 0.171 -29.971 1.00 80.62 91 ARG A N 1
ATOM 710 C CA . ARG A 1 91 ? -0.564 0.516 -28.788 1.00 80.62 91 ARG A CA 1
ATOM 711 C C . ARG A 1 91 ? 0.070 -0.020 -27.504 1.00 80.62 91 ARG A C 1
ATOM 713 O O . ARG A 1 91 ? 0.139 0.709 -26.518 1.00 80.62 91 ARG A O 1
ATOM 720 N N . ASP A 1 92 ? 0.555 -1.255 -27.533 1.00 77.06 92 ASP A N 1
ATOM 721 C CA . ASP A 1 92 ? 1.118 -1.915 -26.355 1.00 77.06 92 ASP A CA 1
ATOM 722 C C . ASP A 1 92 ? 2.568 -1.498 -26.108 1.00 77.06 92 ASP A C 1
ATOM 724 O O . ASP A 1 92 ? 2.950 -1.316 -24.956 1.00 77.06 92 ASP A O 1
ATOM 728 N N . LYS A 1 93 ? 3.326 -1.155 -27.159 1.00 78.50 93 LYS A N 1
ATOM 729 C CA . LYS A 1 93 ? 4.614 -0.451 -27.021 1.00 78.50 93 LYS A CA 1
ATOM 730 C C . LYS A 1 93 ? 4.472 0.876 -26.273 1.00 78.50 93 LYS A C 1
ATOM 732 O O . LYS A 1 93 ? 5.327 1.216 -25.465 1.00 78.50 93 LYS A O 1
ATOM 737 N N . ARG A 1 94 ? 3.376 1.617 -26.484 1.00 77.81 94 ARG A N 1
ATOM 738 C CA . ARG A 1 94 ? 3.122 2.865 -25.741 1.00 77.81 94 ARG A CA 1
ATOM 739 C C . ARG A 1 94 ? 2.863 2.607 -24.256 1.00 77.81 94 ARG A C 1
ATOM 741 O O . ARG A 1 94 ? 3.347 3.360 -23.424 1.00 77.81 94 ARG A O 1
ATOM 748 N N . LYS A 1 95 ? 2.135 1.535 -23.923 1.00 78.94 95 LYS A N 1
ATOM 749 C CA . LYS A 1 95 ? 1.941 1.113 -22.525 1.00 78.94 95 LYS A CA 1
ATOM 750 C C . LYS A 1 95 ? 3.259 0.675 -21.892 1.00 78.94 95 LYS A C 1
ATOM 752 O O . LYS A 1 95 ? 3.521 1.051 -20.761 1.00 78.94 95 LYS A O 1
ATOM 757 N N . LEU A 1 96 ? 4.082 -0.058 -22.641 1.00 76.81 96 LEU A N 1
ATOM 758 C CA . LEU A 1 96 ? 5.404 -0.503 -22.212 1.00 76.81 96 LEU A CA 1
ATOM 759 C C . LEU A 1 96 ? 6.308 0.693 -21.884 1.00 76.81 96 LEU A C 1
ATOM 761 O O . LEU A 1 96 ? 6.888 0.737 -20.808 1.00 76.81 96 LEU A O 1
ATOM 765 N N . TYR A 1 97 ? 6.355 1.712 -22.747 1.00 79.31 97 TYR A N 1
ATOM 766 C CA . TYR A 1 97 ? 7.125 2.931 -22.472 1.00 79.31 97 TYR A CA 1
ATOM 767 C C . TYR A 1 97 ? 6.581 3.747 -21.295 1.00 79.31 97 TYR A C 1
ATOM 769 O O . TYR A 1 97 ? 7.365 4.403 -20.625 1.00 79.31 97 TYR A O 1
ATOM 777 N N . ASN A 1 98 ? 5.281 3.671 -20.998 1.00 79.44 98 ASN A N 1
ATOM 778 C CA . ASN A 1 98 ? 4.696 4.312 -19.816 1.00 79.44 98 ASN A CA 1
ATOM 779 C C . ASN A 1 98 ? 5.056 3.607 -18.493 1.00 79.44 98 ASN A C 1
ATOM 781 O O . ASN A 1 98 ? 4.770 4.156 -17.433 1.00 79.44 98 ASN A O 1
ATOM 785 N N . LEU A 1 99 ? 5.645 2.403 -18.535 1.00 76.50 99 LEU A N 1
ATOM 786 C CA . LEU A 1 99 ? 6.212 1.755 -17.344 1.00 76.50 99 LEU A CA 1
ATOM 787 C C . LEU A 1 99 ? 7.557 2.370 -16.946 1.00 76.50 99 LEU A C 1
ATOM 789 O O . LEU A 1 99 ? 7.988 2.217 -15.804 1.00 76.50 99 LEU A O 1
ATOM 793 N N . LEU A 1 100 ? 8.222 3.066 -17.872 1.00 75.50 100 LEU A N 1
ATOM 794 C CA . LEU A 1 100 ? 9.376 3.885 -17.537 1.00 75.50 100 LEU A CA 1
ATOM 795 C C . LEU A 1 100 ? 8.860 5.142 -16.843 1.00 75.50 100 LEU A C 1
ATOM 797 O O . LEU A 1 100 ? 8.038 5.876 -17.393 1.00 75.50 100 LEU A O 1
ATOM 801 N N . SER A 1 101 ? 9.342 5.382 -15.625 1.00 72.94 101 SER A N 1
ATOM 802 C CA . SER A 1 101 ? 9.092 6.646 -14.935 1.00 72.94 101 SER A CA 1
ATOM 803 C C . SER A 1 101 ? 9.555 7.808 -15.815 1.00 72.94 101 SER A C 1
ATOM 805 O O . SER A 1 101 ? 10.596 7.715 -16.465 1.00 72.94 101 SER A O 1
ATOM 807 N N . VAL A 1 102 ? 8.810 8.916 -15.806 1.00 70.00 102 VAL A N 1
ATOM 808 C CA . VAL A 1 102 ? 9.155 10.141 -16.550 1.00 70.00 102 VAL A CA 1
ATOM 809 C C . VAL A 1 102 ? 10.568 10.636 -16.192 1.00 70.00 102 VAL A C 1
ATOM 811 O O . VAL A 1 102 ? 11.242 11.190 -17.047 1.00 70.00 102 VAL A O 1
ATOM 814 N N . GLY A 1 103 ? 11.048 10.353 -14.973 1.00 68.50 103 GLY A N 1
ATOM 815 C CA . GLY A 1 103 ? 12.410 10.667 -14.512 1.00 68.50 103 GLY A CA 1
ATOM 816 C C . GLY A 1 103 ? 13.432 9.527 -14.639 1.00 68.50 103 GLY A C 1
ATOM 817 O O . GLY A 1 103 ? 14.490 9.586 -14.018 1.00 68.50 103 GLY A O 1
ATOM 818 N N . ALA A 1 104 ? 13.152 8.454 -15.386 1.00 70.06 104 ALA A N 1
ATOM 819 C CA . ALA A 1 104 ? 14.108 7.350 -15.551 1.00 70.06 104 ALA A CA 1
ATOM 820 C C . ALA A 1 104 ? 15.409 7.795 -16.253 1.00 70.06 104 ALA A C 1
ATOM 822 O O . ALA A 1 104 ? 16.476 7.239 -15.998 1.00 70.06 104 ALA A O 1
ATOM 823 N N . GLU A 1 105 ? 15.331 8.832 -17.091 1.00 72.25 105 GLU A N 1
ATOM 824 C CA . GLU A 1 105 ? 16.487 9.475 -17.723 1.00 72.25 105 GLU A CA 1
ATOM 825 C C . GLU A 1 105 ? 17.430 10.144 -16.717 1.00 72.25 105 GLU A C 1
ATOM 827 O O . GLU A 1 105 ? 18.645 10.077 -16.894 1.00 72.25 105 GLU A O 1
ATOM 832 N N . ASP A 1 106 ? 16.901 10.724 -15.635 1.00 74.69 106 ASP A N 1
ATOM 833 C CA . ASP A 1 106 ? 17.702 11.403 -14.615 1.00 74.69 106 ASP A CA 1
ATOM 834 C C . ASP A 1 106 ? 18.537 10.408 -13.816 1.00 74.69 106 ASP A C 1
ATOM 836 O O . ASP A 1 106 ? 19.673 10.704 -13.451 1.00 74.69 106 ASP A O 1
ATOM 840 N N . VAL A 1 107 ? 18.015 9.194 -13.612 1.00 71.56 107 VAL A N 1
ATOM 841 C CA . VAL A 1 107 ? 18.768 8.097 -12.995 1.00 71.56 107 VAL A CA 1
ATOM 842 C C . VAL A 1 107 ? 19.951 7.713 -13.883 1.00 71.56 107 VAL A C 1
ATOM 844 O O . VAL A 1 107 ? 21.076 7.642 -13.391 1.00 71.56 107 VAL A O 1
ATOM 847 N N . VAL A 1 108 ? 19.738 7.528 -15.190 1.00 72.75 108 VAL A N 1
ATOM 848 C CA . VAL A 1 108 ? 20.810 7.176 -16.142 1.00 72.75 108 VAL A CA 1
ATOM 849 C C . VAL A 1 108 ? 21.833 8.310 -16.274 1.00 72.75 108 VAL A C 1
ATOM 851 O O . VAL A 1 108 ? 23.039 8.057 -16.237 1.00 72.75 108 VAL A O 1
ATOM 854 N N . ARG A 1 109 ? 21.371 9.563 -16.354 1.00 72.88 109 ARG A N 1
ATOM 855 C CA . ARG A 1 109 ? 22.221 10.761 -16.384 1.00 72.88 109 ARG A CA 1
ATOM 856 C C . ARG A 1 109 ? 23.062 10.871 -15.111 1.00 72.88 109 ARG A C 1
ATOM 858 O O . ARG A 1 109 ? 24.267 11.088 -15.200 1.00 72.88 109 ARG A O 1
ATOM 865 N N . ALA A 1 110 ? 22.460 10.671 -13.938 1.00 75.81 110 ALA A N 1
ATOM 866 C CA . ALA A 1 110 ? 23.172 10.688 -12.664 1.00 75.81 110 ALA A CA 1
ATOM 867 C C . ALA A 1 110 ? 24.249 9.596 -12.606 1.00 75.81 110 ALA A C 1
ATOM 869 O O . ALA A 1 110 ? 25.376 9.904 -12.241 1.00 75.81 110 ALA A O 1
ATOM 870 N N . HIS A 1 111 ? 23.943 8.364 -13.033 1.00 69.69 111 HIS A N 1
ATOM 871 C CA . HIS A 1 111 ? 24.918 7.262 -13.058 1.00 69.69 111 HIS A CA 1
ATOM 872 C C . HIS A 1 111 ? 26.064 7.508 -14.054 1.00 69.69 111 HIS A C 1
ATOM 874 O O . HIS A 1 111 ? 27.207 7.154 -13.773 1.00 69.69 111 HIS A O 1
ATOM 880 N N . THR A 1 112 ? 25.776 8.139 -15.196 1.00 71.25 112 THR A N 1
ATOM 881 C CA . THR A 1 112 ? 26.782 8.470 -16.221 1.00 71.25 112 THR A CA 1
ATOM 882 C C . THR A 1 112 ? 27.687 9.624 -15.779 1.00 71.25 112 THR A C 1
ATOM 884 O O . THR A 1 112 ? 28.884 9.605 -16.044 1.00 71.25 112 THR A O 1
ATOM 887 N N . ASN A 1 113 ? 27.142 10.610 -15.061 1.00 67.00 113 ASN A N 1
ATOM 888 C CA . ASN A 1 113 ? 27.905 11.759 -14.567 1.00 67.00 113 ASN A CA 1
ATOM 889 C C . ASN A 1 113 ? 28.746 11.431 -13.322 1.00 67.00 113 ASN A C 1
ATOM 891 O O . ASN A 1 113 ? 29.788 12.049 -13.114 1.00 67.00 113 ASN A O 1
ATOM 895 N N . THR A 1 114 ? 28.306 10.485 -12.483 1.00 60.69 114 THR A N 1
ATOM 896 C CA . THR A 1 114 ? 29.062 10.040 -11.297 1.00 60.69 114 THR A CA 1
ATOM 897 C C . THR A 1 114 ? 30.096 8.964 -11.613 1.00 60.69 114 THR A C 1
ATOM 899 O O . THR A 1 114 ? 31.043 8.798 -10.846 1.00 60.69 114 THR A O 1
ATOM 902 N N . THR A 1 115 ? 29.949 8.261 -12.740 1.00 55.06 115 THR A N 1
ATOM 903 C CA . THR A 1 115 ? 30.875 7.217 -13.191 1.00 55.06 115 THR A CA 1
ATOM 904 C C . THR A 1 115 ? 31.503 7.648 -14.517 1.00 55.06 115 THR A C 1
ATOM 906 O O . THR A 1 115 ? 30.940 7.364 -15.577 1.00 55.06 115 THR A O 1
ATOM 909 N N . PRO A 1 116 ? 32.669 8.326 -14.504 1.00 49.19 116 PRO A N 1
ATOM 910 C CA . PRO A 1 116 ? 33.449 8.514 -15.720 1.00 49.19 116 PRO A CA 1
ATOM 911 C C . PRO A 1 116 ? 33.684 7.128 -16.318 1.00 49.19 116 PRO A C 1
ATOM 913 O O . PRO A 1 116 ? 34.144 6.231 -15.614 1.00 49.19 116 PRO A O 1
ATOM 916 N N . GLN A 1 117 ? 33.291 6.927 -17.574 1.00 48.59 117 GLN A N 1
ATOM 917 C CA . GLN A 1 117 ? 33.282 5.617 -18.214 1.00 48.59 117 GLN A CA 1
ATOM 918 C C . GLN A 1 117 ? 34.669 4.966 -18.260 1.00 48.59 117 GLN A C 1
ATOM 920 O O . GLN A 1 117 ? 35.411 5.098 -19.232 1.00 48.59 117 GLN A O 1
ATOM 925 N N . THR A 1 118 ? 34.983 4.176 -17.244 1.00 41.62 118 THR A N 1
ATOM 926 C CA . THR A 1 118 ? 35.989 3.129 -17.319 1.00 41.62 118 THR A CA 1
ATOM 927 C C . THR A 1 118 ? 35.410 1.859 -16.712 1.00 41.62 118 THR A C 1
ATOM 929 O O . THR A 1 118 ? 35.191 1.756 -15.508 1.00 41.62 118 THR A O 1
ATOM 932 N N . THR A 1 119 ? 35.237 0.861 -17.580 1.00 38.53 119 THR A N 1
ATOM 933 C CA . THR A 1 119 ? 35.118 -0.587 -17.315 1.00 38.53 119 THR A CA 1
ATOM 934 C C . THR A 1 119 ? 33.731 -1.193 -17.608 1.00 38.53 119 THR A C 1
ATOM 936 O O . THR A 1 119 ? 32.730 -0.760 -17.037 1.00 38.53 119 THR A O 1
ATOM 939 N N . PRO A 1 120 ? 33.655 -2.245 -18.453 1.00 43.25 120 PRO A N 1
ATOM 940 C CA . PRO A 1 120 ? 32.459 -3.068 -18.605 1.00 43.25 120 PRO A CA 1
ATOM 941 C C . PRO A 1 120 ? 32.193 -3.788 -17.278 1.00 43.25 120 PRO A C 1
ATOM 943 O O . PRO A 1 120 ? 32.961 -4.661 -16.879 1.00 43.25 120 PRO A O 1
ATOM 946 N N . GLN A 1 121 ? 31.134 -3.416 -16.558 1.00 41.09 121 GLN A N 1
ATOM 947 C CA . GLN A 1 121 ? 30.813 -4.052 -15.279 1.00 41.09 121 GLN A CA 1
ATOM 948 C C . GLN A 1 121 ? 29.975 -5.318 -15.483 1.00 41.09 121 GLN A C 1
ATOM 950 O O . GLN A 1 121 ? 28.748 -5.307 -15.410 1.00 41.09 121 GLN A O 1
ATOM 955 N N . THR A 1 122 ? 30.665 -6.437 -15.684 1.00 50.41 122 THR A N 1
ATOM 956 C CA . THR A 1 122 ? 30.194 -7.764 -15.272 1.00 50.41 122 THR A CA 1
ATOM 957 C C . THR A 1 122 ? 30.870 -8.130 -13.954 1.00 50.41 122 THR A C 1
ATOM 959 O O . THR A 1 122 ? 31.922 -8.762 -13.977 1.00 50.41 122 THR A O 1
ATOM 962 N N . THR A 1 123 ? 30.271 -7.773 -12.812 1.00 48.78 123 THR A N 1
ATOM 963 C CA . THR A 1 123 ? 30.664 -8.365 -11.519 1.00 48.78 123 THR A CA 1
ATOM 964 C C . THR A 1 123 ? 29.468 -8.454 -10.559 1.00 48.78 123 THR A C 1
ATOM 966 O O . THR A 1 123 ? 28.840 -7.434 -10.276 1.00 48.78 123 THR A O 1
ATOM 969 N N . PRO A 1 124 ? 29.138 -9.644 -10.020 1.00 46.50 124 PRO A N 1
ATOM 970 C CA . PRO A 1 124 ? 28.155 -9.796 -8.958 1.00 46.50 124 PRO A CA 1
ATOM 971 C C . PRO A 1 124 ? 28.805 -9.384 -7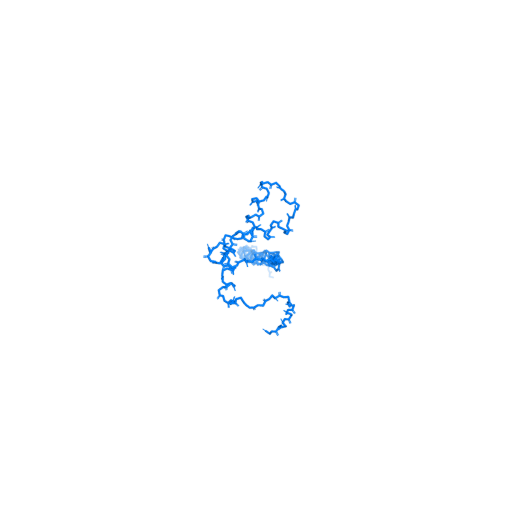.633 1.00 46.50 124 PRO A C 1
ATOM 973 O O . PRO A 1 124 ? 29.588 -10.134 -7.063 1.00 46.50 124 PRO A O 1
ATOM 976 N N . GLN A 1 125 ? 28.506 -8.189 -7.135 1.00 46.88 125 GLN A N 1
ATOM 977 C CA . GLN A 1 125 ? 28.918 -7.795 -5.787 1.00 46.88 125 GLN A CA 1
ATOM 978 C C . GLN A 1 125 ? 27.742 -8.042 -4.840 1.00 46.88 125 GLN A C 1
ATOM 980 O O . GLN A 1 125 ? 26.838 -7.221 -4.699 1.00 46.88 125 GLN A O 1
ATOM 985 N N . ILE A 1 126 ? 27.740 -9.232 -4.234 1.00 53.56 126 ILE A N 1
ATOM 986 C CA . ILE A 1 126 ? 27.051 -9.496 -2.971 1.00 53.56 126 ILE A CA 1
ATOM 987 C C . ILE A 1 126 ? 27.873 -8.754 -1.915 1.00 53.56 126 ILE A C 1
ATOM 989 O O . ILE A 1 126 ? 28.970 -9.201 -1.593 1.00 53.56 126 ILE A O 1
ATOM 993 N N . LEU A 1 127 ? 27.382 -7.629 -1.393 1.00 44.66 127 LEU A N 1
ATOM 994 C CA . LEU A 1 127 ? 27.922 -7.063 -0.158 1.00 44.66 127 LEU A CA 1
ATOM 995 C C . LEU A 1 127 ? 26.878 -7.196 0.946 1.00 44.66 127 LEU A C 1
ATOM 997 O O . LEU A 1 127 ? 25.755 -6.708 0.841 1.00 44.66 127 LEU A O 1
ATOM 1001 N N . ALA A 1 128 ? 27.277 -7.946 1.967 1.00 41.59 128 ALA A N 1
ATOM 1002 C CA . ALA A 1 128 ? 26.522 -8.230 3.166 1.00 41.59 128 ALA A CA 1
ATOM 1003 C C . ALA A 1 128 ? 26.313 -6.974 4.031 1.00 41.59 128 ALA A C 1
ATOM 1005 O O . ALA A 1 128 ? 27.171 -6.100 4.099 1.00 41.59 128 ALA A O 1
ATOM 1006 N N . LEU A 1 129 ? 25.153 -6.964 4.688 1.00 37.69 129 LEU A N 1
ATOM 1007 C CA . LEU A 1 129 ? 24.782 -6.321 5.955 1.00 37.69 129 LEU A CA 1
ATOM 1008 C C . LEU A 1 129 ? 25.878 -5.560 6.727 1.00 37.69 129 LEU A C 1
ATOM 1010 O O . LEU A 1 129 ? 26.867 -6.149 7.165 1.00 37.69 129 LEU A O 1
ATOM 1014 N N . THR A 1 130 ? 25.576 -4.311 7.080 1.00 48.12 130 THR A N 1
ATOM 1015 C CA . THR A 1 130 ? 25.428 -3.841 8.474 1.00 48.12 130 THR A CA 1
ATOM 1016 C C . THR A 1 130 ? 24.458 -2.666 8.473 1.00 48.12 130 THR A C 1
ATOM 1018 O O . THR A 1 130 ? 24.549 -1.847 7.532 1.00 48.12 130 THR A O 1
#

Secondary structure (DSSP, 8-state):
----HHHHHHHHHHHHHHHHHHHHHHHHHHHHHHHHHHHHHHHHHHHHHHT------------HHHHHTT--HHHHHHHHHHH-TT--SHHHHHHHHTTS-TTHHHHHHHHHHHS-S-------------

Radius of gyration: 33.89 Å; chains: 1; bounding box: 79×25×91 Å

pLDDT: mean 71.25, std 15.46, range [37.69, 97.88]

Sequence (130 aa):
MNKTPQQIKHLARRHRAEWRFRAYGIGAISIAAGILLFLLVSIAINSVSAFTHHYVKLTIAVSPADIADNNYNAPLRLALRDMFPAVTARRDKRKLYNLLSVGAEDVVRAHTNTTPQTTPQTTPQILALT